Protein AF-A0A2D0HFV7-F1 (afdb_monomer_lite)

pLDDT: mean 86.62, std 15.44, range [43.25, 98.5]

Foldseek 3Di:
DDDDPDDDPQPPVPQDDQDDDPVDPDDDPVSVVNVVVNVVSVVVVVVVVLVVCVVVVNNPPPDD

Structure (mmCIF, N/CA/C/O backbone):
data_AF-A0A2D0HFV7-F1
#
_entry.id   AF-A0A2D0HFV7-F1
#
loop_
_atom_site.group_PDB
_atom_site.id
_atom_site.type_symbol
_atom_site.label_atom_id
_atom_site.label_alt_id
_atom_site.label_comp_id
_atom_site.label_asym_id
_atom_site.label_entity_id
_atom_site.label_seq_id
_atom_site.pdbx_PDB_ins_code
_atom_site.Cartn_x
_atom_site.Cartn_y
_atom_site.Cartn_z
_atom_site.occupancy
_atom_site.B_iso_or_equiv
_atom_site.auth_seq_id
_atom_site.auth_comp_id
_atom_site.auth_asym_id
_atom_site.auth_atom_id
_atom_site.pdbx_PDB_model_num
ATOM 1 N N . MET A 1 1 ? 5.433 -15.416 -33.629 1.00 47.66 1 MET A N 1
ATOM 2 C CA . MET A 1 1 ? 5.571 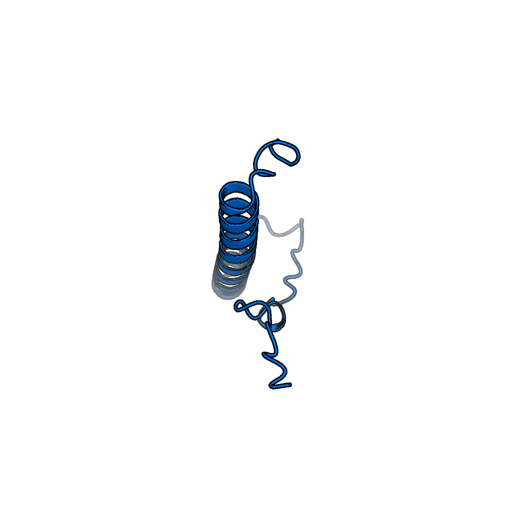-14.302 -32.668 1.00 47.66 1 MET A CA 1
ATOM 3 C C . MET A 1 1 ? 5.230 -14.841 -31.296 1.00 47.66 1 MET A C 1
ATOM 5 O O . MET A 1 1 ? 4.110 -15.291 -31.107 1.00 47.66 1 MET A O 1
ATOM 9 N N . THR A 1 2 ? 6.196 -14.884 -30.385 1.00 50.00 2 THR A N 1
ATOM 10 C CA . THR A 1 2 ? 5.968 -15.323 -29.004 1.00 50.00 2 THR A CA 1
ATOM 11 C C . THR A 1 2 ? 5.477 -14.116 -28.215 1.00 50.00 2 THR A C 1
ATOM 13 O O . THR A 1 2 ? 6.227 -13.161 -28.028 1.00 50.00 2 THR A O 1
ATOM 16 N N . THR A 1 3 ? 4.211 -14.116 -27.811 1.00 54.81 3 THR A N 1
ATOM 17 C CA . THR A 1 3 ? 3.641 -13.043 -26.992 1.00 54.81 3 THR A CA 1
ATOM 18 C C . THR A 1 3 ? 4.182 -13.180 -25.573 1.00 54.81 3 THR A C 1
ATOM 20 O O . THR A 1 3 ? 3.762 -14.063 -24.829 1.00 54.81 3 THR A O 1
ATOM 23 N N . ILE A 1 4 ? 5.138 -12.334 -25.191 1.00 64.69 4 ILE A N 1
ATOM 24 C CA . ILE A 1 4 ? 5.517 -12.188 -23.785 1.00 64.69 4 ILE A CA 1
ATOM 25 C C . ILE A 1 4 ? 4.392 -11.402 -23.112 1.00 64.69 4 ILE A C 1
ATOM 27 O O . ILE A 1 4 ? 4.187 -10.227 -23.403 1.00 64.69 4 ILE A O 1
ATOM 31 N N . ASN A 1 5 ? 3.631 -12.061 -22.240 1.00 68.62 5 ASN A N 1
ATOM 32 C CA . ASN A 1 5 ? 2.620 -11.404 -21.423 1.00 68.62 5 ASN A CA 1
ATOM 33 C C . ASN A 1 5 ? 3.324 -10.657 -20.280 1.00 68.62 5 ASN A C 1
ATOM 35 O O . ASN A 1 5 ? 3.603 -11.233 -19.229 1.00 68.62 5 ASN A O 1
ATOM 39 N N . THR A 1 6 ? 3.673 -9.390 -20.502 1.00 74.88 6 THR A N 1
ATOM 40 C CA . THR A 1 6 ? 4.274 -8.522 -19.481 1.00 74.88 6 THR A CA 1
ATOM 41 C C . THR A 1 6 ? 3.198 -8.067 -18.500 1.00 74.88 6 THR A C 1
ATOM 43 O O . THR A 1 6 ? 2.571 -7.025 -18.690 1.00 74.88 6 THR A O 1
ATOM 46 N N . GLN A 1 7 ? 2.952 -8.868 -17.464 1.00 85.12 7 GLN A N 1
ATOM 47 C CA . GLN A 1 7 ? 2.108 -8.463 -16.342 1.00 85.12 7 GLN A CA 1
ATOM 48 C C . GLN A 1 7 ? 2.906 -7.655 -15.324 1.00 85.12 7 GLN A C 1
ATOM 50 O O . GLN A 1 7 ? 4.091 -7.897 -15.093 1.00 85.12 7 GLN A O 1
ATOM 55 N N . PHE A 1 8 ? 2.225 -6.691 -14.710 1.00 89.00 8 PHE A N 1
ATOM 56 C CA . PHE A 1 8 ? 2.748 -5.977 -13.557 1.00 89.00 8 PHE A CA 1
ATOM 57 C C . PHE A 1 8 ? 3.047 -6.988 -12.433 1.00 89.00 8 PHE A C 1
ATOM 59 O O . PHE A 1 8 ? 2.167 -7.780 -12.097 1.00 89.00 8 PHE A O 1
ATOM 66 N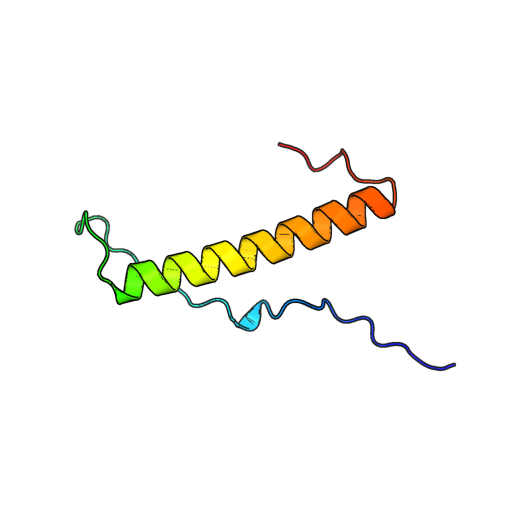 N . PRO A 1 9 ? 4.270 -7.008 -11.872 1.00 91.50 9 PRO A N 1
ATOM 67 C CA . PRO A 1 9 ? 4.714 -8.103 -11.007 1.00 91.50 9 PRO A CA 1
ATOM 68 C C . PRO A 1 9 ? 4.176 -8.035 -9.570 1.00 91.50 9 PRO A C 1
ATOM 70 O O . PRO A 1 9 ? 4.427 -8.951 -8.791 1.00 91.50 9 PRO A O 1
ATOM 73 N N . ILE A 1 10 ? 3.470 -6.963 -9.199 1.00 94.75 10 ILE A N 1
ATOM 74 C CA . ILE A 1 10 ? 2.915 -6.768 -7.855 1.00 94.75 10 ILE A CA 1
ATOM 75 C C . ILE A 1 10 ? 1.402 -7.003 -7.901 1.00 94.75 10 ILE A C 1
ATOM 77 O O . ILE A 1 10 ? 0.685 -6.352 -8.661 1.00 94.75 10 ILE A O 1
ATOM 81 N N . ASP A 1 11 ? 0.909 -7.911 -7.059 1.00 95.88 11 ASP A N 1
ATOM 82 C CA . ASP A 1 11 ? -0.520 -8.212 -6.949 1.00 95.88 11 ASP A CA 1
ATOM 83 C C . ASP A 1 11 ? -1.263 -7.125 -6.160 1.00 95.88 11 ASP A C 1
ATOM 85 O O . ASP A 1 11 ? -1.336 -7.145 -4.931 1.00 95.88 11 ASP A O 1
ATOM 89 N N . LEU A 1 12 ? -1.859 -6.172 -6.876 1.00 95.50 12 LEU A N 1
ATOM 90 C CA . LEU A 1 12 ? -2.696 -5.133 -6.268 1.00 95.50 12 LEU A CA 1
ATOM 91 C C . LEU A 1 12 ? -4.005 -5.687 -5.676 1.00 95.50 12 LEU A C 1
ATOM 93 O O . LEU A 1 12 ? -4.616 -5.024 -4.836 1.00 95.50 12 LEU A O 1
ATOM 97 N N . GLY A 1 13 ? -4.419 -6.898 -6.063 1.00 96.69 13 GLY A N 1
ATOM 98 C CA . GLY A 1 13 ? -5.568 -7.599 -5.487 1.00 96.69 13 GLY A CA 1
ATOM 99 C C . GLY A 1 13 ? -5.358 -8.007 -4.027 1.00 96.69 13 GLY A C 1
ATOM 100 O O . GLY A 1 13 ? -6.332 -8.241 -3.313 1.00 96.69 13 GLY A O 1
ATOM 101 N N . ALA A 1 14 ? -4.111 -8.008 -3.543 1.00 97.25 14 ALA A N 1
ATOM 102 C CA . ALA A 1 14 ? -3.785 -8.233 -2.137 1.00 97.25 14 ALA A CA 1
ATOM 103 C C . ALA A 1 14 ? -4.217 -7.079 -1.207 1.00 97.25 14 ALA A C 1
ATOM 105 O O . ALA A 1 14 ? -4.153 -7.231 0.019 1.00 97.25 14 ALA A O 1
ATOM 106 N N . TYR A 1 15 ? -4.651 -5.932 -1.750 1.00 98.00 15 TYR A N 1
ATOM 107 C CA . TYR A 1 15 ? -5.142 -4.808 -0.956 1.00 98.00 15 TYR A CA 1
ATOM 108 C C . TYR A 1 15 ? -6.393 -5.195 -0.161 1.00 98.00 15 TYR A C 1
ATOM 110 O O . TYR A 1 15 ? -7.385 -5.678 -0.708 1.00 98.00 15 TYR A O 1
ATOM 118 N N . LYS A 1 16 ? -6.378 -4.916 1.143 1.00 98.25 16 LYS A N 1
ATOM 119 C CA . LYS A 1 16 ? -7.494 -5.224 2.043 1.00 98.25 16 LYS A CA 1
ATOM 120 C C . LYS A 1 16 ? -8.211 -3.940 2.457 1.00 98.25 16 LYS A C 1
ATOM 122 O O . LYS A 1 16 ? -7.620 -3.156 3.199 1.00 98.25 16 LYS A O 1
ATOM 127 N N . PRO A 1 17 ? -9.472 -3.704 2.051 1.00 97.38 17 PRO A N 1
ATOM 128 C CA . PRO A 1 17 ? -10.227 -2.544 2.512 1.00 97.38 17 PRO A CA 1
ATOM 129 C C . PRO A 1 17 ? -10.250 -2.463 4.041 1.00 97.38 17 PRO A C 1
ATOM 131 O O . PRO A 1 17 ? -10.597 -3.429 4.720 1.00 97.38 17 PRO A O 1
ATOM 134 N N . LEU A 1 18 ? -9.871 -1.304 4.581 1.00 96.62 18 LEU A N 1
ATOM 135 C CA . LEU A 1 18 ? -9.793 -1.066 6.019 1.00 96.62 18 LEU A CA 1
ATOM 136 C C . LEU A 1 18 ? -10.702 0.103 6.399 1.00 96.62 18 LEU A C 1
ATOM 138 O O . LEU A 1 18 ? -10.353 1.263 6.194 1.00 96.62 18 LEU A O 1
ATOM 142 N N . ALA A 1 19 ? -11.862 -0.207 6.977 1.00 95.44 19 ALA A N 1
ATOM 143 C CA . ALA A 1 19 ? -12.748 0.802 7.540 1.00 95.44 19 ALA A CA 1
ATOM 144 C C . ALA A 1 19 ? -12.210 1.287 8.897 1.00 95.44 19 ALA A C 1
ATOM 146 O O . ALA A 1 19 ? -11.915 0.484 9.790 1.00 95.44 19 ALA A O 1
ATOM 147 N N . LEU A 1 20 ? -12.102 2.606 9.057 1.00 94.00 20 LEU A N 1
ATOM 148 C CA . LEU A 1 20 ? -11.683 3.258 10.296 1.00 94.00 20 LEU A CA 1
ATOM 149 C C . LEU A 1 20 ? -12.839 4.089 10.851 1.00 94.00 20 LEU A C 1
ATOM 151 O O . LEU A 1 20 ? -13.504 4.808 10.111 1.00 94.00 20 LEU A O 1
ATOM 155 N N . ASN A 1 21 ? -13.068 3.988 12.160 1.00 94.00 21 ASN A N 1
ATOM 156 C CA . ASN A 1 21 ? -14.048 4.813 12.855 1.00 94.00 21 ASN A CA 1
ATOM 157 C C . ASN A 1 21 ? -13.325 6.018 13.484 1.00 94.00 21 ASN A C 1
ATOM 159 O O . ASN A 1 21 ? -12.494 5.796 14.365 1.00 94.00 21 ASN A O 1
ATOM 163 N N . PRO A 1 22 ? -13.639 7.267 13.097 1.00 92.94 22 PRO A N 1
ATOM 164 C CA . PRO A 1 22 ? -12.992 8.458 13.650 1.00 92.94 22 PRO A CA 1
ATOM 165 C C . PRO A 1 22 ? -13.254 8.671 15.150 1.00 92.94 22 PRO A C 1
ATOM 167 O O . PRO A 1 22 ? -12.499 9.393 15.794 1.00 92.94 22 PRO A O 1
ATOM 170 N N . ALA A 1 23 ? -14.279 8.034 15.728 1.00 95.81 23 ALA A N 1
ATOM 171 C CA . ALA A 1 23 ? -14.513 8.049 17.173 1.00 95.81 23 ALA A CA 1
ATOM 172 C C . ALA A 1 23 ? -13.517 7.172 17.961 1.00 95.81 23 ALA A C 1
ATOM 174 O O . ALA A 1 23 ? -13.393 7.325 19.174 1.00 95.81 23 ALA A O 1
ATOM 175 N N . ASN A 1 24 ? -12.792 6.271 17.287 1.00 93.56 24 ASN A N 1
ATOM 176 C CA . ASN A 1 24 ? -11.788 5.403 17.896 1.00 93.56 24 ASN A CA 1
ATOM 177 C C . ASN A 1 24 ? -10.389 5.937 17.571 1.00 93.56 24 ASN A C 1
ATOM 179 O O . ASN A 1 24 ? -9.887 5.767 16.461 1.00 93.56 24 ASN A O 1
ATOM 183 N N . SER A 1 25 ? -9.734 6.554 18.553 1.00 93.88 25 SER A N 1
ATOM 184 C CA . SER A 1 25 ? -8.395 7.139 18.388 1.00 93.88 25 SER A CA 1
ATOM 185 C C . SER A 1 25 ? -7.265 6.105 18.309 1.00 93.88 25 SER A C 1
ATOM 187 O O . SER A 1 25 ? -6.124 6.448 18.000 1.00 93.88 25 SER A O 1
ATOM 189 N N . THR A 1 26 ? -7.563 4.834 18.574 1.00 95.88 26 THR A N 1
ATOM 190 C CA . THR A 1 26 ? -6.597 3.736 18.581 1.00 95.88 26 THR A CA 1
ATOM 191 C C . THR A 1 26 ? -7.022 2.607 17.657 1.00 95.88 26 THR A C 1
ATOM 193 O O . THR A 1 26 ? -8.171 2.171 17.630 1.00 95.88 26 THR A O 1
ATOM 196 N N . LEU A 1 27 ? -6.047 2.101 16.903 1.00 95.62 27 LEU A N 1
ATOM 197 C CA . LEU A 1 27 ? -6.218 0.916 16.076 1.00 95.62 27 LEU A CA 1
ATOM 198 C C . LEU A 1 27 ? -6.125 -0.342 16.934 1.00 95.62 27 LEU A C 1
ATOM 200 O O . LEU A 1 27 ? -5.218 -0.476 17.761 1.00 95.62 27 LEU A O 1
ATOM 204 N N . THR A 1 28 ? -6.991 -1.307 16.647 1.00 96.56 28 THR A N 1
ATOM 205 C CA . THR A 1 28 ? -6.782 -2.692 17.079 1.00 96.56 28 THR A CA 1
ATOM 206 C C . THR A 1 28 ? -5.526 -3.275 16.422 1.00 96.56 28 THR A C 1
ATOM 208 O O . THR A 1 28 ? -5.038 -2.775 15.402 1.00 96.56 28 THR A O 1
ATOM 211 N N . ALA A 1 29 ? -5.005 -4.371 16.979 1.00 97.38 29 ALA A N 1
ATOM 212 C CA . ALA A 1 29 ? -3.842 -5.061 16.420 1.00 97.38 29 ALA A CA 1
ATOM 213 C C . ALA A 1 29 ? -4.066 -5.482 14.953 1.00 97.38 29 ALA A C 1
ATOM 215 O O . ALA A 1 29 ? -3.217 -5.215 14.104 1.00 97.38 29 ALA A O 1
ATOM 216 N N . GLN A 1 30 ? -5.242 -6.033 14.634 1.00 96.56 30 GLN A N 1
ATOM 217 C CA . GLN A 1 30 ? -5.601 -6.448 13.272 1.00 96.56 30 GLN A CA 1
ATOM 218 C C . GLN A 1 30 ? -5.724 -5.268 12.302 1.00 96.56 30 GLN A C 1
ATOM 220 O O . GLN A 1 30 ? -5.256 -5.352 11.165 1.00 96.56 30 GLN A O 1
ATOM 225 N N . GLN A 1 31 ? -6.314 -4.146 12.733 1.00 97.75 31 GLN A N 1
ATOM 226 C CA . GLN A 1 31 ? -6.384 -2.941 11.898 1.00 97.75 31 GLN A CA 1
ATOM 227 C C . GLN A 1 31 ? -4.987 -2.382 11.620 1.00 97.75 31 GLN A C 1
ATOM 229 O O . GLN A 1 31 ? -4.695 -1.996 10.491 1.00 97.75 31 GLN A O 1
ATOM 234 N N . ARG A 1 32 ? -4.103 -2.377 12.626 1.00 97.19 32 ARG A N 1
ATOM 235 C CA . ARG A 1 32 ? -2.707 -1.949 12.464 1.00 97.19 32 ARG A CA 1
ATOM 236 C C . ARG A 1 32 ? -1.951 -2.843 11.484 1.00 97.19 32 ARG A C 1
ATOM 238 O O . ARG A 1 32 ? -1.222 -2.329 10.639 1.00 97.19 32 ARG A O 1
ATOM 245 N N . GLU A 1 33 ? -2.108 -4.156 11.592 1.00 98.25 33 GLU A N 1
ATOM 246 C CA . GLU A 1 33 ? -1.460 -5.113 10.695 1.00 98.25 33 GLU A CA 1
ATOM 247 C C . GLU A 1 33 ? -1.962 -4.968 9.254 1.00 98.25 33 GLU A C 1
ATOM 249 O O . GLU A 1 33 ? -1.156 -4.856 8.330 1.00 98.25 33 GLU A O 1
ATOM 254 N N . THR A 1 34 ? -3.280 -4.852 9.074 1.00 98.31 34 THR A N 1
ATOM 255 C CA . THR A 1 34 ? -3.907 -4.606 7.765 1.00 98.31 34 THR A CA 1
ATOM 256 C C . THR A 1 34 ? -3.410 -3.299 7.150 1.00 98.31 34 THR A C 1
ATOM 258 O O . THR A 1 34 ? -3.000 -3.271 5.991 1.00 98.31 34 THR A O 1
ATOM 261 N N . LEU A 1 35 ? -3.375 -2.220 7.939 1.00 98.00 35 LEU A N 1
ATOM 262 C CA . LEU A 1 35 ? -2.866 -0.926 7.495 1.00 98.00 35 LEU A CA 1
ATOM 263 C C . LEU A 1 35 ? -1.399 -1.023 7.065 1.00 98.00 35 LEU A C 1
ATOM 265 O O . LEU A 1 35 ? -1.032 -0.517 6.007 1.00 98.00 35 LEU A O 1
ATOM 269 N N . LYS A 1 36 ? -0.563 -1.699 7.861 1.00 98.38 36 LYS A N 1
ATOM 270 C CA . LYS A 1 36 ? 0.852 -1.901 7.541 1.00 98.38 36 LYS A CA 1
ATOM 271 C C . LYS A 1 36 ? 1.017 -2.667 6.227 1.00 98.38 36 LYS A C 1
ATOM 273 O O . LYS A 1 36 ? 1.819 -2.239 5.402 1.00 98.38 36 LYS A O 1
ATOM 278 N N . ALA A 1 37 ? 0.258 -3.744 6.021 1.00 98.44 37 ALA A N 1
ATOM 279 C CA . ALA A 1 37 ? 0.309 -4.539 4.794 1.00 98.44 37 ALA A CA 1
ATOM 280 C C . ALA A 1 37 ? -0.082 -3.711 3.558 1.00 98.44 37 ALA A C 1
ATOM 282 O O . ALA A 1 37 ? 0.656 -3.693 2.576 1.00 98.44 37 ALA A O 1
ATOM 283 N N . ASN A 1 38 ? -1.175 -2.946 3.638 1.00 98.50 38 ASN A N 1
ATOM 284 C CA . ASN A 1 38 ? -1.608 -2.069 2.546 1.00 98.50 38 ASN A CA 1
ATOM 285 C C . ASN A 1 38 ? -0.580 -0.971 2.234 1.00 98.50 38 ASN A C 1
ATOM 287 O O . ASN A 1 38 ? -0.331 -0.675 1.069 1.00 98.50 38 ASN A O 1
ATOM 291 N N . ILE A 1 39 ? 0.039 -0.374 3.261 1.00 98.19 39 ILE A N 1
ATOM 292 C CA . ILE A 1 39 ? 1.092 0.633 3.071 1.00 98.19 39 ILE A CA 1
ATOM 293 C C . ILE A 1 39 ? 2.295 0.031 2.339 1.00 98.19 39 ILE A C 1
ATOM 295 O O . ILE A 1 39 ? 2.836 0.689 1.454 1.00 98.19 39 ILE A O 1
ATOM 299 N N . GLN A 1 40 ? 2.720 -1.187 2.698 1.00 98.38 40 GLN A N 1
ATOM 300 C CA . GLN A 1 40 ? 3.821 -1.857 1.997 1.00 98.38 40 GLN A CA 1
ATOM 301 C C . GLN A 1 40 ? 3.462 -2.120 0.533 1.00 98.38 40 GLN A C 1
ATOM 303 O O . GLN A 1 40 ? 4.202 -1.689 -0.342 1.00 98.38 40 GLN A O 1
ATOM 308 N N . LEU A 1 41 ? 2.281 -2.686 0.265 1.00 98.25 41 LEU A N 1
ATOM 309 C CA . LEU A 1 41 ? 1.811 -2.942 -1.100 1.00 98.25 41 LEU A CA 1
ATOM 310 C C . LEU A 1 41 ? 1.826 -1.674 -1.972 1.00 98.25 41 LEU A C 1
ATOM 312 O O . LEU A 1 41 ? 2.358 -1.678 -3.082 1.00 98.25 41 LEU A O 1
ATOM 316 N N . CYS A 1 42 ? 1.279 -0.567 -1.461 1.00 97.69 42 CYS A N 1
ATOM 317 C CA . CYS A 1 42 ? 1.272 0.701 -2.189 1.00 97.69 42 CYS A CA 1
ATOM 318 C C . CYS A 1 42 ? 2.690 1.249 -2.405 1.00 97.69 42 CYS A C 1
ATOM 320 O O . CYS A 1 42 ? 2.979 1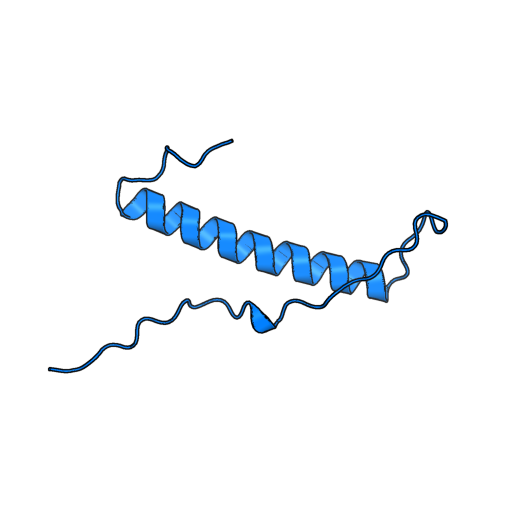.792 -3.471 1.00 97.69 42 CYS A O 1
ATOM 322 N N . ARG A 1 43 ? 3.580 1.117 -1.413 1.00 97.50 43 ARG A N 1
ATOM 323 C CA . ARG A 1 43 ? 4.978 1.552 -1.538 1.00 97.50 43 ARG A CA 1
ATOM 324 C C . ARG A 1 43 ? 5.722 0.761 -2.601 1.00 97.50 43 ARG A C 1
ATOM 326 O O . ARG A 1 43 ? 6.389 1.383 -3.421 1.00 97.50 43 ARG A O 1
ATOM 333 N N . ASP A 1 44 ? 5.572 -0.556 -2.621 1.00 96.38 44 ASP A N 1
ATOM 334 C CA . ASP A 1 44 ? 6.224 -1.412 -3.612 1.00 96.38 44 ASP A CA 1
ATOM 335 C C . ASP A 1 44 ? 5.777 -1.033 -5.029 1.00 96.38 44 ASP A C 1
ATOM 337 O O . ASP A 1 44 ? 6.604 -0.896 -5.933 1.00 96.38 44 ASP A O 1
ATOM 341 N N . ALA A 1 45 ? 4.479 -0.761 -5.211 1.00 95.56 45 ALA A N 1
ATOM 342 C CA . ALA A 1 45 ? 3.941 -0.308 -6.489 1.00 95.56 45 ALA A CA 1
ATOM 343 C C . ALA A 1 45 ? 4.509 1.057 -6.913 1.00 95.56 45 ALA A C 1
ATOM 345 O O . ALA A 1 45 ? 4.943 1.217 -8.055 1.00 95.56 45 ALA A O 1
ATOM 346 N N . ILE A 1 46 ? 4.558 2.030 -5.995 1.00 94.31 46 ILE A N 1
ATOM 347 C CA . ILE A 1 46 ? 5.143 3.354 -6.262 1.00 94.31 46 ILE A CA 1
ATOM 348 C C . ILE A 1 46 ? 6.622 3.214 -6.637 1.00 94.31 46 ILE A C 1
ATOM 350 O O . ILE A 1 46 ? 7.040 3.756 -7.657 1.00 94.31 46 ILE A O 1
ATOM 354 N N . VAL A 1 47 ? 7.400 2.447 -5.867 1.00 93.00 47 VAL A N 1
ATOM 355 C CA . VAL A 1 47 ? 8.827 2.212 -6.131 1.00 93.00 47 VAL A CA 1
ATOM 356 C C . VAL A 1 47 ? 9.031 1.582 -7.507 1.00 93.00 47 VAL A C 1
ATOM 358 O O . VAL A 1 47 ? 9.888 2.053 -8.255 1.00 93.00 47 VAL A O 1
ATOM 361 N N . PHE A 1 48 ? 8.231 0.579 -7.884 1.00 92.75 48 PHE A N 1
ATOM 362 C CA . PHE A 1 48 ? 8.302 -0.025 -9.216 1.00 92.75 48 PHE A CA 1
ATOM 363 C C . PHE A 1 48 ? 8.080 1.009 -10.324 1.00 92.75 48 PHE A C 1
ATOM 365 O O . PHE A 1 48 ? 8.860 1.071 -11.278 1.00 92.75 48 PHE A O 1
ATOM 372 N N . PHE A 1 49 ? 7.029 1.827 -10.217 1.00 89.50 49 PHE A N 1
ATOM 373 C CA . PHE A 1 49 ? 6.715 2.813 -11.251 1.00 89.50 49 PHE A CA 1
ATOM 374 C C . PHE A 1 49 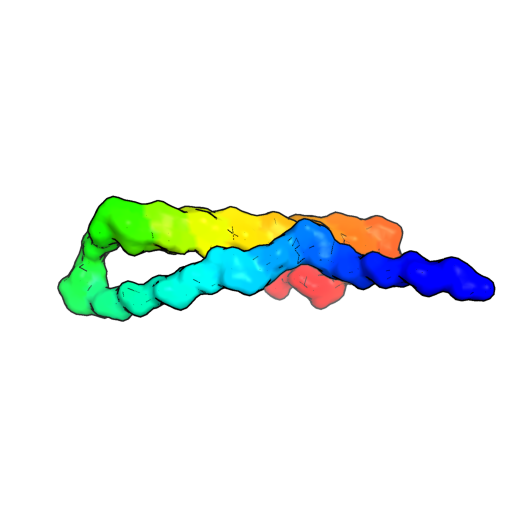? 7.751 3.934 -11.306 1.00 89.50 49 PHE A C 1
ATOM 376 O O . PHE A 1 49 ? 8.132 4.348 -12.399 1.00 89.50 49 PHE A O 1
ATOM 383 N N . THR A 1 50 ? 8.274 4.379 -10.162 1.00 88.12 50 THR A N 1
ATOM 384 C CA . THR A 1 50 ? 9.372 5.351 -10.119 1.00 88.12 50 THR A CA 1
ATOM 385 C C . THR A 1 50 ? 10.642 4.783 -10.751 1.00 88.12 50 THR A C 1
ATOM 387 O O . THR A 1 50 ? 11.245 5.449 -11.591 1.00 88.12 50 THR A O 1
ATOM 390 N N . ALA A 1 51 ? 11.030 3.551 -10.410 1.00 87.06 51 ALA A N 1
ATOM 391 C CA . ALA A 1 51 ? 12.208 2.898 -10.982 1.00 87.06 51 ALA A CA 1
ATOM 392 C C . ALA A 1 51 ? 12.063 2.691 -12.498 1.00 87.06 51 ALA A C 1
ATOM 394 O O . ALA A 1 51 ? 12.986 2.982 -13.256 1.00 87.06 51 ALA A O 1
ATOM 395 N N . THR A 1 52 ? 10.883 2.258 -12.948 1.00 85.75 52 THR A N 1
ATOM 396 C CA . THR A 1 52 ? 10.579 2.054 -14.371 1.00 85.75 52 THR A CA 1
ATOM 397 C C . THR A 1 52 ? 10.565 3.377 -15.137 1.00 85.75 52 THR A C 1
ATOM 399 O O . THR A 1 52 ? 11.137 3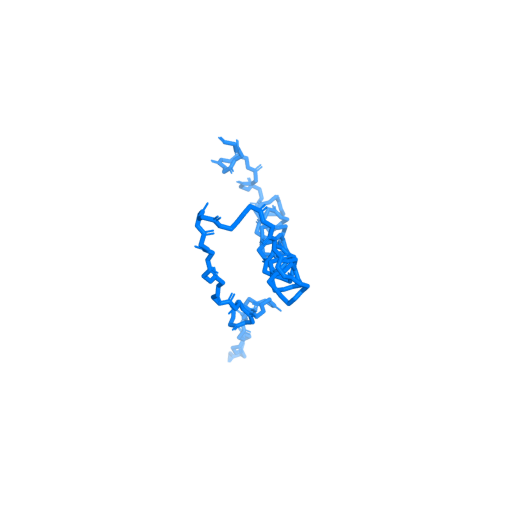.469 -16.223 1.00 85.75 52 THR A O 1
ATOM 402 N N . GLY A 1 53 ? 9.963 4.424 -14.566 1.00 81.62 53 GLY A N 1
ATOM 403 C CA . GLY A 1 53 ? 9.951 5.767 -15.144 1.00 81.62 53 GLY A CA 1
ATOM 404 C C . GLY A 1 53 ? 11.356 6.359 -15.261 1.00 81.62 53 GLY A C 1
ATOM 405 O O . GLY A 1 53 ? 11.708 6.895 -16.311 1.00 81.62 53 GLY A O 1
ATOM 406 N N . ALA A 1 54 ? 12.184 6.205 -14.223 1.00 79.19 54 ALA A N 1
ATOM 407 C CA . ALA A 1 54 ? 13.585 6.619 -14.240 1.00 79.19 54 ALA A CA 1
ATOM 408 C C . ALA A 1 54 ? 14.393 5.861 -15.305 1.00 79.19 54 ALA A C 1
ATOM 410 O O . ALA A 1 54 ? 15.068 6.491 -16.117 1.00 79.19 54 ALA A O 1
ATOM 411 N N . ALA A 1 55 ? 14.267 4.531 -15.363 1.00 80.44 55 ALA A N 1
ATOM 412 C CA . ALA A 1 55 ? 14.927 3.708 -16.379 1.00 80.44 55 ALA A CA 1
ATOM 413 C C . ALA A 1 55 ? 14.485 4.060 -17.811 1.00 80.44 55 ALA A C 1
ATOM 415 O O . ALA A 1 55 ? 15.270 3.941 -18.747 1.00 80.44 55 ALA A O 1
ATOM 416 N N . SER A 1 56 ? 13.247 4.531 -17.975 1.00 81.38 56 SER A N 1
ATOM 417 C CA . SER A 1 56 ? 12.685 4.950 -19.265 1.00 81.38 56 SER A CA 1
ATOM 418 C C . SER A 1 56 ? 12.965 6.422 -19.612 1.00 81.38 56 SER A C 1
ATOM 420 O O . SER A 1 56 ? 12.479 6.904 -20.631 1.00 81.38 56 SER A O 1
ATOM 422 N N . GLY A 1 57 ? 13.708 7.163 -18.777 1.00 77.31 57 GLY A N 1
ATOM 423 C CA . GLY A 1 57 ? 14.050 8.573 -19.017 1.00 77.31 57 GLY A CA 1
ATOM 424 C C . GLY A 1 57 ? 12.903 9.574 -18.811 1.00 77.31 57 GLY A C 1
ATOM 425 O O . GLY A 1 57 ? 13.051 10.744 -19.149 1.00 77.31 57 GLY A O 1
ATOM 426 N N . VAL A 1 58 ? 11.772 9.140 -18.240 1.00 77.00 58 VAL A N 1
ATOM 427 C CA . VAL A 1 58 ? 10.588 9.979 -17.935 1.00 77.00 58 VAL A CA 1
ATOM 428 C C . VAL A 1 58 ? 10.409 10.238 -16.432 1.00 77.00 58 VAL A C 1
ATOM 430 O O . VAL A 1 58 ? 9.427 10.846 -16.000 1.00 77.00 58 VAL A O 1
ATOM 433 N N . GLY A 1 59 ? 11.355 9.773 -15.613 1.00 64.31 59 GLY A N 1
ATOM 434 C CA . GLY A 1 59 ? 11.364 9.956 -14.164 1.00 64.31 59 GLY A CA 1
ATOM 435 C C . GLY A 1 59 ? 11.669 11.405 -13.789 1.00 64.31 59 GLY A C 1
ATOM 436 O O . GLY A 1 59 ? 12.826 11.773 -13.630 1.00 64.31 59 GLY A O 1
ATOM 437 N N . GLY A 1 60 ? 10.634 12.234 -13.671 1.00 60.25 60 GLY A N 1
ATOM 438 C CA . GLY A 1 60 ? 10.773 13.637 -13.266 1.00 60.25 60 GLY A CA 1
ATOM 439 C C . GLY A 1 60 ? 9.482 14.455 -13.327 1.00 60.25 60 GLY A C 1
ATOM 440 O O . GLY A 1 60 ? 9.357 15.430 -12.599 1.00 60.25 60 GLY A O 1
ATOM 441 N N . HIS A 1 61 ? 8.491 14.042 -14.130 1.00 59.62 61 HIS A N 1
ATOM 442 C CA . HIS A 1 61 ? 7.208 14.760 -14.254 1.00 59.62 61 HIS A CA 1
ATOM 443 C C . HIS A 1 61 ? 6.152 14.395 -13.198 1.00 59.62 61 HIS A C 1
ATOM 445 O O . HIS A 1 61 ? 5.110 15.036 -13.133 1.00 59.62 61 HIS A O 1
ATOM 451 N N . THR A 1 62 ? 6.390 13.371 -12.377 1.00 56.28 62 THR A N 1
ATOM 452 C CA . THR A 1 62 ? 5.424 12.875 -11.377 1.00 56.28 62 THR A CA 1
ATOM 453 C C . THR A 1 62 ? 5.913 13.061 -9.938 1.00 56.28 62 THR A C 1
ATOM 455 O O . THR A 1 62 ? 5.446 12.369 -9.035 1.00 56.28 62 THR A O 1
ATOM 458 N N . GLY A 1 63 ? 6.922 13.909 -9.723 1.00 47.66 63 GLY A N 1
ATOM 459 C CA . GLY A 1 63 ? 7.559 14.091 -8.422 1.00 47.66 63 GLY A CA 1
ATOM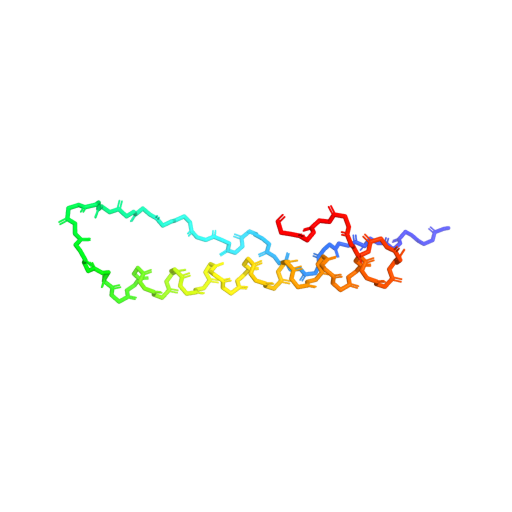 460 C C . GLY A 1 63 ? 6.986 15.272 -7.643 1.00 47.66 63 GLY A C 1
ATOM 461 O O . GLY A 1 63 ? 7.466 16.381 -7.841 1.00 47.66 63 GLY A O 1
ATOM 462 N N . GLY A 1 64 ? 6.056 15.005 -6.718 1.00 43.25 64 GLY A N 1
ATOM 463 C CA . GLY A 1 64 ? 5.675 15.928 -5.635 1.00 43.25 64 GLY A CA 1
ATOM 464 C C . GLY A 1 64 ? 4.387 16.701 -5.850 1.00 43.25 64 GLY A C 1
ATOM 465 O O . GLY A 1 64 ? 4.383 17.600 -6.714 1.00 43.25 64 GLY A O 1
#

Radius of gyration: 16.82 Å; chains: 1; bounding box: 29×31×51 Å

Sequence (64 aa):
MTTINTQFPIDLGAYKPLALNPANSTLTAQQRETLKANIQLCRDAIVFFTATGAASGVGGHTGG

Secondary structure (DSSP, 8-state):
--------SS-GGG-------TT--S--HHHHHHHHHHHHHHHHHHHHHHHHHHHTT-TTTT--